Protein AF-A0A9D2B0M1-F1 (afdb_monomer_lite)

Organism: NCBI:txid2838452

Foldseek 3Di:
DDLVLVVVLVVVLVVPVVLVVLLVPADPDPCNLVSSQVSSVVVVRHDDSVSVVVVVVVVVVVVVVVVPPDD

Structure (mmCIF, N/CA/C/O backbone):
data_AF-A0A9D2B0M1-F1
#
_entry.id   AF-A0A9D2B0M1-F1
#
loop_
_atom_site.group_PDB
_atom_site.id
_atom_site.type_symbol
_atom_site.label_atom_id
_atom_site.label_alt_id
_atom_site.label_comp_id
_atom_site.label_asym_id
_atom_site.label_entity_id
_atom_site.label_seq_id
_atom_site.pdbx_PDB_ins_code
_atom_site.Cartn_x
_atom_site.Cartn_y
_atom_site.Cartn_z
_atom_site.occupancy
_atom_site.B_iso_or_equiv
_atom_site.auth_seq_id
_atom_site.auth_comp_id
_atom_site.auth_asym_id
_atom_site.auth_atom_id
_atom_site.pdbx_PDB_model_num
ATOM 1 N N . MET A 1 1 ? -2.500 9.022 -13.353 1.00 55.12 1 MET A N 1
ATOM 2 C CA . MET A 1 1 ? -2.201 8.687 -11.947 1.00 55.12 1 MET A CA 1
ATOM 3 C C . MET A 1 1 ? -0.776 9.140 -11.680 1.00 55.12 1 MET A C 1
ATOM 5 O O . MET A 1 1 ? -0.043 9.340 -12.645 1.00 55.12 1 MET A O 1
ATOM 9 N N . SER A 1 2 ? -0.462 9.498 -10.438 1.00 64.94 2 SER A N 1
ATOM 10 C CA . SER A 1 2 ? 0.719 10.303 -10.117 1.00 64.94 2 SER A CA 1
ATOM 11 C C . SER A 1 2 ? 1.607 9.559 -9.130 1.00 64.94 2 SER A C 1
ATOM 13 O O . SER A 1 2 ? 1.117 9.105 -8.100 1.00 64.94 2 SER A O 1
ATOM 15 N N . ILE A 1 3 ? 2.925 9.579 -9.364 1.00 77.50 3 ILE A N 1
ATOM 16 C CA . ILE A 1 3 ? 3.988 9.119 -8.439 1.00 77.50 3 ILE A CA 1
ATOM 17 C C . ILE A 1 3 ? 3.796 9.662 -7.004 1.00 77.50 3 ILE A C 1
ATOM 19 O O . ILE A 1 3 ? 4.237 9.061 -6.028 1.00 77.50 3 ILE A O 1
ATOM 23 N N . ALA A 1 4 ? 3.082 10.783 -6.864 1.00 85.62 4 ALA A N 1
ATOM 24 C CA . ALA A 1 4 ? 2.641 11.331 -5.589 1.00 85.62 4 ALA A CA 1
ATOM 25 C C . ALA A 1 4 ? 1.912 10.312 -4.692 1.00 85.62 4 ALA A C 1
ATOM 27 O O . ALA A 1 4 ? 2.214 10.275 -3.507 1.00 85.62 4 ALA A O 1
ATOM 28 N N . ALA A 1 5 ? 1.028 9.462 -5.230 1.00 88.50 5 ALA A N 1
ATOM 29 C CA . ALA A 1 5 ? 0.294 8.469 -4.438 1.00 88.50 5 ALA A CA 1
ATOM 30 C C . ALA A 1 5 ? 1.224 7.407 -3.830 1.00 88.50 5 ALA A C 1
ATOM 32 O O . ALA A 1 5 ? 1.021 6.982 -2.698 1.00 88.50 5 ALA A O 1
ATOM 33 N N . ILE A 1 6 ? 2.279 7.027 -4.557 1.00 89.62 6 ILE A N 1
ATOM 34 C CA . ILE A 1 6 ? 3.300 6.094 -4.067 1.00 89.62 6 ILE A CA 1
ATOM 35 C C . ILE A 1 6 ? 4.113 6.743 -2.946 1.00 89.62 6 ILE A C 1
ATOM 37 O O . ILE A 1 6 ? 4.326 6.137 -1.901 1.00 89.62 6 ILE A O 1
ATOM 41 N N . ASN A 1 7 ? 4.538 7.994 -3.136 1.00 88.88 7 ASN A N 1
ATOM 42 C CA . ASN A 1 7 ? 5.259 8.729 -2.098 1.00 88.88 7 ASN A CA 1
ATOM 43 C C . ASN A 1 7 ? 4.412 8.923 -0.836 1.00 88.88 7 ASN A C 1
ATOM 45 O O . ASN A 1 7 ? 4.937 8.820 0.268 1.00 88.88 7 ASN A O 1
ATOM 49 N N . ASP A 1 8 ? 3.120 9.206 -0.990 1.00 91.44 8 ASP A N 1
ATOM 50 C CA . ASP A 1 8 ? 2.201 9.392 0.131 1.00 91.44 8 ASP A CA 1
ATOM 51 C C . ASP A 1 8 ? 1.926 8.070 0.866 1.00 91.44 8 ASP A C 1
ATOM 53 O O . ASP A 1 8 ? 1.942 8.035 2.096 1.00 91.44 8 ASP A O 1
ATOM 57 N N . PHE A 1 9 ? 1.819 6.960 0.126 1.00 92.25 9 PHE A N 1
ATOM 58 C CA . PHE A 1 9 ? 1.772 5.609 0.687 1.00 92.25 9 PHE A CA 1
ATOM 59 C C . PHE A 1 9 ? 3.018 5.299 1.527 1.00 92.25 9 PHE A C 1
ATOM 61 O O . PHE A 1 9 ? 2.893 4.922 2.690 1.00 92.25 9 PHE A O 1
ATOM 68 N N . PHE A 1 10 ? 4.222 5.513 0.982 1.00 89.56 10 PHE A N 1
ATOM 69 C CA . PHE A 1 10 ? 5.467 5.248 1.711 1.00 89.56 10 PHE A CA 1
ATOM 70 C C . PHE A 1 10 ? 5.638 6.163 2.930 1.00 89.56 10 PHE A C 1
ATOM 72 O O . PHE A 1 10 ? 6.020 5.684 3.990 1.00 89.56 10 PHE A O 1
ATOM 79 N N . LYS A 1 11 ? 5.274 7.447 2.834 1.00 90.88 11 LYS A N 1
ATOM 80 C CA . LYS A 1 11 ? 5.228 8.359 3.996 1.00 90.88 11 LYS A CA 1
ATOM 81 C C . LYS A 1 11 ? 4.205 7.932 5.045 1.00 90.88 11 LYS A C 1
ATOM 83 O O . LYS A 1 11 ? 4.384 8.179 6.237 1.00 90.88 11 LYS A O 1
ATOM 88 N N . SER A 1 12 ? 3.115 7.312 4.607 1.00 92.00 12 SER A N 1
ATOM 89 C CA . SER A 1 12 ? 2.107 6.777 5.511 1.00 92.00 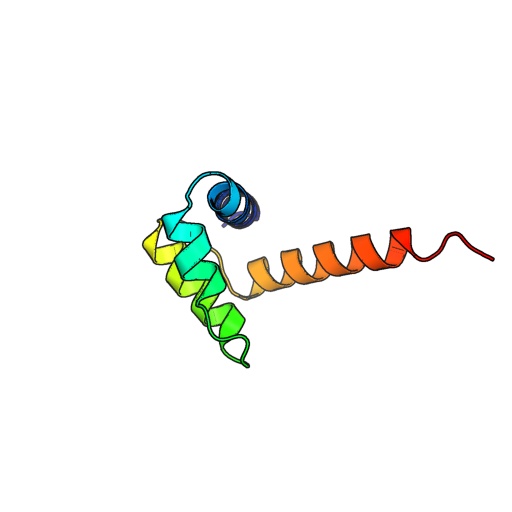12 SER A CA 1
ATOM 90 C C . SER A 1 12 ? 2.620 5.562 6.277 1.00 92.00 12 SER A C 1
ATOM 92 O O . SER A 1 12 ? 2.125 5.326 7.371 1.00 92.00 12 SER A O 1
ATOM 94 N N . LEU A 1 13 ? 3.642 4.842 5.794 1.00 91.56 13 LEU A N 1
ATOM 95 C CA . LEU A 1 13 ? 4.289 3.782 6.581 1.00 91.56 13 LEU A CA 1
ATOM 96 C C . LEU A 1 13 ? 4.923 4.349 7.861 1.00 91.56 13 LEU A C 1
ATOM 98 O O . LEU A 1 13 ? 4.753 3.773 8.928 1.00 91.56 13 LEU A O 1
ATOM 102 N N . ASP A 1 14 ? 5.580 5.509 7.789 1.00 89.31 14 ASP A N 1
ATOM 103 C CA . ASP A 1 14 ? 6.197 6.150 8.963 1.00 89.31 14 ASP A CA 1
ATOM 104 C C . ASP A 1 14 ? 5.174 6.695 9.972 1.00 89.31 14 ASP A C 1
ATOM 106 O O . ASP A 1 14 ? 5.462 6.816 11.162 1.00 89.31 14 ASP A O 1
ATOM 110 N N . THR A 1 15 ? 3.977 7.063 9.509 1.00 92.38 15 THR A N 1
ATOM 111 C CA . THR A 1 15 ? 2.958 7.721 10.347 1.00 92.38 15 THR A CA 1
ATOM 112 C C . THR A 1 15 ? 1.817 6.796 10.772 1.00 92.38 15 THR A C 1
ATOM 114 O O . THR A 1 15 ? 1.117 7.097 11.741 1.00 92.38 15 THR A O 1
ATOM 117 N N . ASN A 1 16 ? 1.628 5.662 10.095 1.00 92.75 16 ASN A N 1
ATOM 118 C CA . ASN A 1 16 ? 0.577 4.688 10.361 1.00 92.75 16 ASN A CA 1
ATOM 119 C C . ASN A 1 16 ? 1.177 3.309 10.665 1.00 92.75 16 ASN A C 1
ATOM 121 O O . ASN A 1 16 ? 1.431 2.501 9.773 1.00 92.75 16 ASN A O 1
ATOM 125 N N . GLU A 1 17 ? 1.312 3.008 11.958 1.00 93.25 17 GLU A N 1
ATOM 126 C CA . GLU A 1 17 ? 1.872 1.740 12.444 1.00 93.25 17 GLU A CA 1
ATOM 127 C C . GLU A 1 17 ? 1.089 0.506 11.958 1.00 93.25 17 GLU A C 1
ATOM 129 O O . GLU A 1 17 ? 1.668 -0.558 11.747 1.00 93.25 17 GLU A O 1
ATOM 134 N N . THR A 1 18 ? -0.228 0.626 11.753 1.00 93.88 18 THR A N 1
ATOM 135 C CA . THR A 1 18 ? -1.037 -0.499 11.248 1.00 93.88 18 THR A CA 1
ATOM 136 C C . THR A 1 18 ? -0.676 -0.802 9.800 1.00 93.88 18 THR A C 1
ATOM 138 O O . THR A 1 18 ? -0.437 -1.955 9.456 1.00 93.88 18 THR A O 1
ATOM 141 N N . LEU A 1 19 ? -0.582 0.241 8.972 1.00 92.31 19 LEU A N 1
ATOM 142 C CA . LEU A 1 19 ? -0.166 0.109 7.582 1.00 92.31 19 LEU A CA 1
ATOM 143 C C . LEU A 1 19 ? 1.265 -0.438 7.480 1.00 92.31 19 LEU A C 1
ATOM 145 O O . LEU A 1 19 ? 1.508 -1.330 6.673 1.00 92.31 19 LEU A O 1
ATOM 149 N N . ALA A 1 20 ? 2.189 0.054 8.313 1.00 93.19 20 ALA A N 1
ATOM 150 C CA . ALA A 1 20 ? 3.563 -0.443 8.370 1.00 93.19 20 ALA A CA 1
ATOM 151 C C . ALA A 1 20 ? 3.612 -1.943 8.678 1.00 93.19 20 ALA A C 1
ATOM 153 O O . ALA A 1 20 ? 4.225 -2.699 7.932 1.00 93.19 20 ALA A O 1
ATOM 154 N N . LYS A 1 21 ? 2.883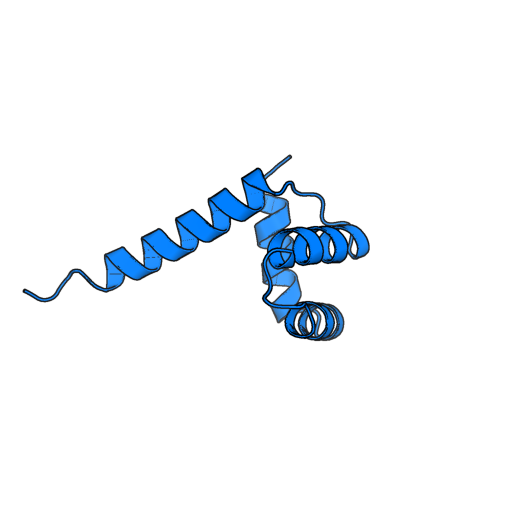 -2.397 9.705 1.00 93.75 21 LYS A N 1
ATOM 155 C CA . LYS A 1 21 ? 2.809 -3.820 10.067 1.00 93.75 21 LYS A CA 1
ATOM 156 C C . LYS A 1 21 ? 2.225 -4.681 8.952 1.00 93.75 21 LYS A C 1
ATOM 158 O O . LYS A 1 21 ? 2.734 -5.771 8.705 1.00 93.75 21 LYS A O 1
ATOM 163 N N . GLU A 1 22 ? 1.169 -4.219 8.281 1.00 93.19 22 GLU A N 1
ATOM 164 C CA . GLU A 1 22 ? 0.605 -4.945 7.136 1.00 93.19 22 GLU A CA 1
ATOM 165 C C . GLU A 1 22 ? 1.583 -4.987 5.956 1.00 93.19 22 GLU A C 1
ATOM 167 O O . GLU A 1 22 ? 1.685 -6.019 5.298 1.00 93.19 22 GLU A O 1
ATOM 172 N N . PHE A 1 23 ? 2.334 -3.908 5.721 1.00 91.81 23 PHE A N 1
ATOM 173 C CA . PHE A 1 23 ? 3.361 -3.827 4.682 1.00 91.81 23 PHE A CA 1
ATOM 174 C C . PHE A 1 23 ? 4.556 -4.750 4.962 1.00 91.81 23 PHE A C 1
ATOM 176 O O . PHE A 1 23 ? 5.023 -5.441 4.059 1.00 91.81 23 PHE A O 1
ATOM 183 N N . GLU A 1 24 ? 5.033 -4.801 6.205 1.00 90.38 24 GLU A N 1
ATOM 184 C CA . GLU A 1 24 ? 6.114 -5.695 6.643 1.00 90.38 24 GLU A CA 1
ATOM 185 C C . GLU A 1 24 ? 5.696 -7.170 6.642 1.00 90.38 24 GLU A C 1
ATOM 187 O O . GLU A 1 24 ? 6.531 -8.051 6.448 1.00 90.38 24 GLU A O 1
ATOM 192 N N . ALA A 1 25 ? 4.403 -7.449 6.829 1.00 92.62 25 ALA A N 1
ATOM 193 C CA . ALA A 1 25 ? 3.843 -8.795 6.749 1.00 92.62 25 ALA A CA 1
ATOM 194 C C . ALA A 1 25 ? 3.635 -9.288 5.304 1.00 92.62 25 ALA A C 1
ATOM 196 O O . ALA A 1 25 ? 3.235 -10.441 5.112 1.00 92.62 25 ALA A O 1
ATOM 197 N N . LEU A 1 26 ? 3.875 -8.448 4.288 1.00 90.69 26 LEU A N 1
ATOM 198 C CA . LEU A 1 26 ? 3.716 -8.852 2.894 1.00 90.69 26 LEU A CA 1
ATOM 199 C C . LEU A 1 26 ? 4.775 -9.891 2.488 1.00 90.69 26 LEU A C 1
ATOM 201 O O . LEU A 1 26 ? 5.951 -9.750 2.833 1.00 90.69 26 LEU A O 1
ATOM 205 N N . PRO A 1 27 ? 4.392 -10.909 1.698 1.00 87.31 27 PRO A N 1
ATOM 206 C CA . PRO A 1 27 ? 5.332 -11.907 1.204 1.00 87.31 27 PRO A CA 1
ATOM 207 C C . PRO A 1 27 ? 6.344 -11.260 0.253 1.00 87.31 27 PRO A C 1
ATOM 209 O O . PRO A 1 27 ? 5.963 -10.613 -0.722 1.00 87.31 27 PRO A O 1
ATOM 212 N N . THR A 1 28 ? 7.641 -11.458 0.495 1.00 83.00 28 THR A N 1
ATOM 213 C CA . THR A 1 28 ? 8.738 -10.938 -0.344 1.00 83.00 28 THR A CA 1
ATOM 214 C C . THR A 1 28 ? 9.013 -11.819 -1.570 1.00 83.00 28 THR A C 1
ATOM 216 O O . THR A 1 28 ? 10.163 -12.020 -1.960 1.00 83.00 28 THR A O 1
ATOM 219 N N . ASP A 1 29 ? 7.960 -12.378 -2.156 1.00 85.75 29 ASP A N 1
ATOM 220 C CA . ASP A 1 29 ? 8.013 -13.291 -3.296 1.00 85.75 29 ASP A CA 1
ATOM 221 C C . ASP A 1 29 ? 7.765 -12.548 -4.621 1.00 85.75 29 ASP A C 1
ATOM 223 O O . ASP A 1 29 ? 7.695 -11.317 -4.670 1.00 85.75 29 ASP A O 1
ATOM 227 N N . ALA A 1 30 ? 7.625 -13.289 -5.726 1.00 76.94 30 ALA A N 1
ATOM 228 C CA . ALA A 1 30 ? 7.348 -12.723 -7.052 1.00 76.94 30 ALA A CA 1
ATOM 229 C C . ALA A 1 30 ? 6.116 -11.791 -7.066 1.00 76.94 30 ALA A C 1
ATOM 231 O O . ALA A 1 30 ? 6.090 -10.808 -7.810 1.00 76.94 30 ALA A O 1
ATOM 232 N N . ASP A 1 31 ? 5.143 -12.059 -6.195 1.00 86.25 31 ASP A N 1
ATOM 233 C CA . ASP A 1 31 ? 3.906 -11.295 -6.053 1.00 86.25 31 ASP A CA 1
ATOM 234 C C . ASP A 1 31 ? 4.015 -10.089 -5.110 1.00 86.25 31 ASP A C 1
ATOM 236 O O . ASP A 1 31 ? 3.053 -9.332 -4.997 1.00 86.25 31 ASP A O 1
ATOM 240 N N . TYR A 1 32 ? 5.178 -9.833 -4.493 1.00 88.06 32 TYR A N 1
ATOM 241 C CA . TYR A 1 32 ? 5.370 -8.729 -3.542 1.00 88.06 32 TYR A CA 1
ATOM 242 C C . TYR A 1 32 ? 4.849 -7.393 -4.084 1.00 88.06 32 TYR A C 1
ATOM 244 O O . TYR A 1 32 ? 4.097 -6.687 -3.418 1.00 88.06 32 TYR A O 1
ATOM 252 N N . LYS A 1 33 ? 5.176 -7.059 -5.340 1.00 88.44 33 LYS A N 1
ATOM 253 C CA . LYS A 1 33 ? 4.721 -5.808 -5.969 1.00 88.44 33 LYS A CA 1
ATOM 254 C C . LYS A 1 33 ? 3.195 -5.739 -6.090 1.00 88.44 33 LYS A C 1
ATOM 256 O O . LYS A 1 33 ? 2.616 -4.669 -5.931 1.00 88.44 33 LYS A O 1
ATOM 261 N N . GLN A 1 34 ? 2.552 -6.868 -6.380 1.00 90.31 34 GLN A N 1
ATOM 262 C CA . GLN A 1 34 ? 1.100 -6.956 -6.489 1.00 90.31 34 GLN A CA 1
ATOM 263 C C . GLN A 1 34 ? 0.444 -6.850 -5.108 1.00 90.31 34 GLN A C 1
ATOM 265 O O . GLN A 1 34 ? -0.554 -6.143 -4.971 1.00 90.31 34 GLN A O 1
ATOM 270 N N . SER A 1 35 ? 1.037 -7.473 -4.087 1.00 92.38 35 SER A N 1
ATOM 271 C CA . SER A 1 35 ? 0.603 -7.365 -2.692 1.00 92.38 35 SER A CA 1
ATOM 272 C C . SER A 1 35 ? 0.728 -5.938 -2.150 1.00 92.38 35 SER A C 1
ATOM 274 O O . SER A 1 35 ? -0.178 -5.468 -1.469 1.00 92.38 35 SER A O 1
ATOM 276 N N . VAL A 1 36 ? 1.793 -5.210 -2.504 1.00 91.50 36 VAL A N 1
ATOM 277 C CA . VAL A 1 36 ? 1.957 -3.789 -2.144 1.00 91.50 36 VAL A CA 1
ATOM 278 C C . VAL A 1 36 ? 0.847 -2.934 -2.755 1.00 91.50 36 VAL A C 1
ATOM 280 O O . VAL A 1 36 ? 0.317 -2.053 -2.085 1.00 91.50 36 VAL A O 1
ATOM 283 N N . ILE A 1 37 ? 0.460 -3.200 -4.004 1.00 91.81 37 ILE A N 1
ATOM 284 C CA . ILE A 1 37 ? -0.629 -2.469 -4.671 1.00 91.81 37 ILE A CA 1
ATOM 285 C C . ILE A 1 37 ? -1.982 -2.781 -4.039 1.00 91.81 37 ILE A C 1
ATOM 287 O O . ILE A 1 37 ? -2.804 -1.881 -3.885 1.00 91.81 37 ILE A O 1
ATOM 291 N N . ASP A 1 38 ? -2.231 -4.040 -3.687 1.00 92.50 38 ASP A N 1
ATOM 292 C CA . ASP A 1 38 ? -3.477 -4.435 -3.029 1.00 92.50 38 ASP A CA 1
ATOM 293 C C . ASP A 1 38 ? -3.610 -3.769 -1.651 1.00 92.50 38 ASP A C 1
ATOM 295 O O . ASP A 1 38 ? -4.635 -3.156 -1.337 1.00 92.50 38 ASP A O 1
ATOM 299 N N . LEU A 1 39 ? -2.514 -3.763 -0.885 1.00 92.69 39 LEU A N 1
ATOM 300 C CA . LEU A 1 39 ? -2.434 -3.052 0.385 1.00 92.69 39 LEU A CA 1
ATOM 301 C C . LEU A 1 39 ? -2.640 -1.545 0.199 1.00 92.69 39 LEU A C 1
ATOM 303 O O . LEU A 1 39 ? -3.442 -0.943 0.904 1.00 92.69 39 LEU A O 1
ATOM 307 N N . ALA A 1 40 ? -1.974 -0.924 -0.770 1.00 92.25 40 ALA A N 1
ATOM 308 C CA . ALA A 1 40 ? -2.148 0.493 -1.064 1.00 92.25 40 ALA A CA 1
ATOM 309 C C . ALA A 1 40 ? -3.612 0.844 -1.371 1.00 92.25 40 ALA A C 1
ATOM 311 O O . ALA A 1 40 ? -4.160 1.781 -0.781 1.00 92.25 40 ALA A O 1
ATOM 312 N N . LYS A 1 41 ? -4.287 0.035 -2.197 1.00 92.25 41 LYS A N 1
ATOM 313 C CA . LYS A 1 41 ? -5.709 0.215 -2.524 1.00 92.25 41 LYS A CA 1
ATOM 314 C C . LYS A 1 41 ? -6.606 0.157 -1.293 1.00 92.25 41 LYS A C 1
ATOM 316 O O . LYS A 1 41 ? -7.522 0.970 -1.180 1.00 92.25 41 LYS A O 1
ATOM 321 N N . LYS A 1 42 ? -6.329 -0.745 -0.345 1.00 93.00 42 LYS A N 1
ATOM 322 C CA . LYS A 1 42 ? -7.058 -0.844 0.935 1.00 93.00 42 LYS A CA 1
ATOM 323 C C . LYS A 1 42 ? -7.031 0.472 1.724 1.00 93.00 42 LYS A C 1
ATOM 325 O O . LYS A 1 42 ? -7.992 0.795 2.418 1.00 93.00 42 LYS A O 1
ATOM 330 N N . TYR A 1 43 ? -5.959 1.246 1.577 1.00 91.69 43 TYR A N 1
ATOM 331 C CA . TYR A 1 43 ? -5.757 2.535 2.237 1.00 91.69 43 TYR A CA 1
ATOM 332 C C . TYR A 1 43 ? -6.090 3.745 1.345 1.00 91.69 43 TYR A C 1
ATOM 334 O O . TYR A 1 43 ? -5.755 4.868 1.704 1.00 91.69 43 TYR A O 1
ATOM 342 N N . ASN A 1 44 ? -6.818 3.549 0.237 1.00 91.62 44 ASN A N 1
ATOM 343 C CA . ASN A 1 44 ? -7.183 4.584 -0.746 1.00 91.62 44 ASN A CA 1
ATOM 344 C C . ASN A 1 44 ? -5.989 5.181 -1.516 1.00 91.62 44 ASN A C 1
ATOM 346 O O . ASN A 1 44 ? -6.091 6.273 -2.075 1.00 91.62 44 ASN A O 1
ATOM 350 N N . PHE A 1 45 ? -4.869 4.461 -1.591 1.00 91.38 45 PHE A N 1
ATOM 351 C CA . PHE A 1 45 ? -3.763 4.797 -2.481 1.00 91.38 45 PHE A CA 1
ATOM 352 C C . PHE A 1 45 ? -3.893 4.011 -3.787 1.00 91.38 45 PHE A C 1
ATOM 354 O O . PHE A 1 45 ? -3.887 2.781 -3.797 1.00 91.38 45 PHE A O 1
ATOM 361 N N . GLU A 1 46 ? -3.990 4.721 -4.908 1.00 90.44 46 GLU A N 1
ATOM 362 C CA . GLU A 1 46 ? -4.121 4.113 -6.233 1.00 90.44 46 GLU A CA 1
ATOM 363 C C . GLU A 1 46 ? -2.875 4.380 -7.078 1.00 90.44 46 GLU A C 1
ATOM 365 O O . GLU A 1 46 ? -2.587 5.518 -7.454 1.00 90.44 46 GLU A O 1
ATOM 370 N N . PHE A 1 47 ? -2.142 3.312 -7.389 1.00 90.69 47 PHE A N 1
ATOM 371 C CA . PHE A 1 47 ? -1.016 3.324 -8.318 1.00 90.69 47 PHE A CA 1
ATOM 372 C C . PHE A 1 47 ? -0.849 1.964 -8.999 1.00 90.69 47 PHE A C 1
ATOM 374 O O . PHE A 1 47 ? -1.341 0.932 -8.531 1.00 90.69 47 PHE A O 1
ATOM 381 N N . THR A 1 48 ? -0.168 1.967 -10.138 1.00 90.38 48 THR A N 1
ATOM 382 C CA . THR A 1 48 ? 0.065 0.779 -10.965 1.00 90.38 48 THR A CA 1
ATOM 383 C C . THR A 1 48 ? 1.400 0.093 -10.656 1.00 90.38 48 THR A C 1
ATOM 385 O O . THR A 1 48 ? 2.298 0.671 -10.042 1.00 90.38 48 THR A O 1
ATOM 388 N N . LEU A 1 49 ? 1.550 -1.156 -11.123 1.00 89.44 49 LEU A N 1
ATOM 389 C CA . LEU A 1 49 ? 2.820 -1.898 -11.072 1.00 89.44 49 LEU A CA 1
ATOM 390 C C . LEU A 1 49 ? 3.961 -1.152 -11.762 1.00 89.44 49 LEU A C 1
ATOM 392 O O . LEU A 1 49 ? 5.087 -1.186 -11.268 1.00 89.44 49 LEU A O 1
ATOM 396 N N . ASP A 1 50 ? 3.665 -0.496 -12.884 1.00 88.75 50 ASP A N 1
ATOM 397 C CA . ASP A 1 50 ? 4.642 0.278 -13.645 1.00 88.75 50 ASP A CA 1
ATOM 398 C C . ASP A 1 50 ? 5.158 1.462 -12.820 1.00 88.75 50 ASP A C 1
ATOM 400 O O . ASP A 1 50 ? 6.361 1.580 -12.602 1.00 88.75 50 ASP A O 1
ATOM 404 N N . GLU A 1 51 ? 4.253 2.247 -12.229 1.00 88.75 51 GLU A N 1
ATOM 405 C CA . GLU A 1 51 ? 4.624 3.384 -11.382 1.00 88.75 51 GLU A CA 1
ATOM 406 C C . GLU A 1 51 ? 5.429 2.943 -10.146 1.00 88.75 51 GLU A C 1
ATOM 408 O O . GLU A 1 51 ? 6.453 3.551 -9.821 1.00 88.75 51 GLU A O 1
ATOM 413 N N . LEU A 1 52 ? 5.017 1.857 -9.478 1.00 88.56 52 LEU A N 1
ATOM 414 C CA . LEU A 1 52 ? 5.761 1.288 -8.349 1.00 88.56 52 LEU A CA 1
ATOM 415 C C . LEU A 1 52 ? 7.167 0.850 -8.782 1.00 88.56 52 LEU A C 1
ATOM 417 O O . LEU A 1 52 ? 8.150 1.108 -8.085 1.00 88.56 52 LEU A O 1
ATOM 421 N N . GLN A 1 53 ? 7.285 0.217 -9.948 1.00 87.56 53 GLN A N 1
ATOM 422 C CA . GLN A 1 53 ? 8.566 -0.202 -10.504 1.00 87.56 53 GLN A CA 1
ATOM 423 C C . GLN A 1 53 ? 9.465 0.988 -10.851 1.00 87.56 53 GLN A C 1
ATOM 425 O O . GLN A 1 53 ? 10.665 0.923 -10.579 1.00 87.56 53 GLN A O 1
ATOM 430 N N . THR A 1 54 ? 8.917 2.076 -11.390 1.00 87.38 54 THR A N 1
ATOM 431 C CA . THR A 1 54 ? 9.660 3.316 -11.640 1.00 87.38 54 THR A CA 1
ATOM 432 C C . THR A 1 54 ? 10.252 3.870 -10.350 1.00 87.38 54 THR A C 1
ATOM 434 O O . THR A 1 54 ? 11.435 4.204 -10.328 1.00 87.38 54 THR A O 1
ATOM 437 N N . VAL A 1 55 ? 9.476 3.914 -9.263 1.00 84.50 55 VAL A N 1
ATOM 438 C CA . VAL A 1 55 ? 9.952 4.412 -7.961 1.00 84.50 55 VAL A CA 1
ATOM 439 C C . VAL A 1 55 ? 11.011 3.492 -7.360 1.00 84.50 55 VAL A C 1
ATOM 441 O O . VAL A 1 55 ? 12.040 3.977 -6.900 1.00 84.50 55 VAL A O 1
ATOM 444 N N . ILE A 1 56 ? 10.821 2.171 -7.412 1.00 83.25 56 ILE A N 1
ATOM 445 C CA . ILE A 1 56 ? 11.819 1.203 -6.929 1.00 83.25 56 ILE A CA 1
ATOM 446 C C . ILE A 1 56 ? 13.126 1.321 -7.725 1.00 83.25 56 ILE A C 1
ATOM 448 O O . ILE A 1 56 ? 14.209 1.316 -7.138 1.00 83.25 56 ILE A O 1
ATOM 452 N N . ASN A 1 57 ? 13.043 1.441 -9.052 1.00 83.06 57 ASN A N 1
ATOM 453 C CA . ASN A 1 57 ? 14.218 1.617 -9.904 1.00 83.06 57 ASN A CA 1
ATOM 454 C C . ASN A 1 57 ? 14.914 2.954 -9.629 1.00 83.06 57 ASN A C 1
ATOM 456 O O . ASN A 1 57 ? 16.136 2.978 -9.511 1.00 83.06 57 ASN A O 1
ATOM 460 N N . ALA A 1 58 ? 14.157 4.040 -9.459 1.00 80.00 58 ALA A N 1
ATOM 461 C CA . ALA A 1 58 ? 14.706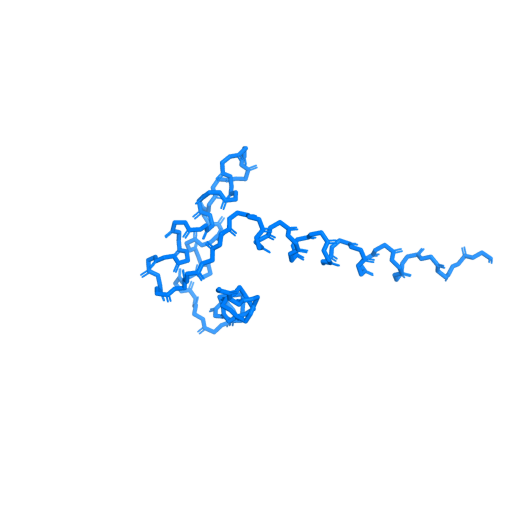 5.337 -9.076 1.00 80.00 58 ALA A CA 1
ATOM 462 C C . ALA A 1 58 ? 15.397 5.271 -7.703 1.00 80.00 58 ALA A C 1
ATOM 464 O O . ALA A 1 58 ? 16.526 5.729 -7.567 1.00 80.00 58 ALA A O 1
ATOM 465 N N . ALA A 1 59 ? 14.781 4.626 -6.709 1.00 73.25 59 ALA A N 1
ATOM 466 C CA . ALA A 1 59 ? 15.356 4.439 -5.377 1.00 73.25 59 ALA A CA 1
ATOM 467 C C . ALA A 1 59 ? 16.653 3.608 -5.396 1.00 73.25 59 ALA A C 1
ATOM 469 O O . ALA A 1 59 ? 17.595 3.919 -4.666 1.00 73.25 59 ALA A O 1
ATOM 470 N N . LYS A 1 60 ? 16.735 2.576 -6.246 1.00 72.06 60 LYS A N 1
ATOM 471 C CA . LYS A 1 60 ? 17.977 1.813 -6.468 1.00 72.06 60 LYS A CA 1
ATOM 472 C C . LYS A 1 60 ? 19.074 2.672 -7.096 1.00 72.06 60 LYS A C 1
ATOM 474 O O . LYS A 1 60 ? 20.203 2.649 -6.618 1.00 72.06 60 LYS A O 1
ATOM 479 N N . HIS A 1 61 ? 18.724 3.469 -8.102 1.00 61.03 61 HIS A N 1
ATOM 480 C CA . HIS A 1 61 ? 19.677 4.303 -8.831 1.00 61.03 61 HIS A CA 1
ATOM 481 C C . HIS A 1 61 ? 20.291 5.417 -7.962 1.00 61.03 61 HIS A C 1
ATOM 483 O O . HIS A 1 61 ? 21.404 5.862 -8.228 1.00 61.03 61 HIS A O 1
ATOM 489 N N . ILE A 1 62 ? 19.595 5.857 -6.908 1.00 59.03 62 ILE A N 1
ATOM 490 C CA . ILE A 1 62 ? 20.140 6.812 -5.930 1.00 59.03 62 ILE A CA 1
ATOM 491 C C . ILE A 1 62 ? 21.181 6.122 -5.030 1.00 59.03 62 ILE A C 1
ATOM 493 O O . ILE A 1 62 ? 22.266 6.663 -4.832 1.00 59.03 62 ILE A O 1
ATOM 497 N N . LYS A 1 63 ? 20.913 4.888 -4.570 1.00 51.81 63 LYS A N 1
ATOM 498 C CA . LYS A 1 63 ? 21.861 4.116 -3.743 1.00 51.81 63 LYS A CA 1
ATOM 499 C C . LYS A 1 63 ? 23.155 3.736 -4.471 1.00 51.81 63 LYS A C 1
ATOM 501 O O . LYS A 1 63 ? 24.190 3.621 -3.823 1.00 51.81 63 LYS A O 1
ATOM 506 N N . GLU A 1 64 ? 23.118 3.526 -5.786 1.00 52.56 64 GLU A N 1
ATOM 507 C CA . GLU A 1 64 ? 24.324 3.196 -6.567 1.00 52.56 64 GLU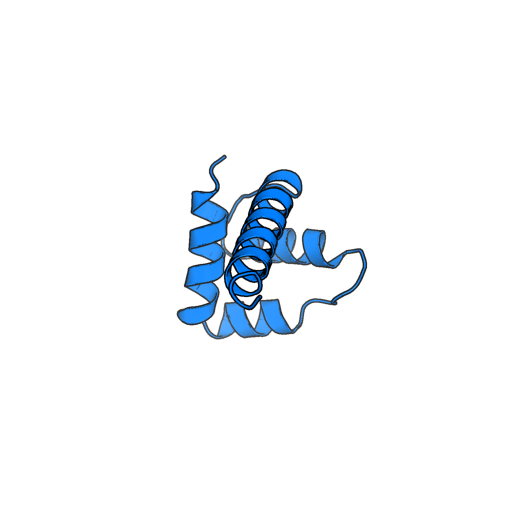 A CA 1
ATOM 508 C C . GLU A 1 64 ? 25.213 4.420 -6.849 1.00 52.56 64 GLU A C 1
ATOM 510 O O .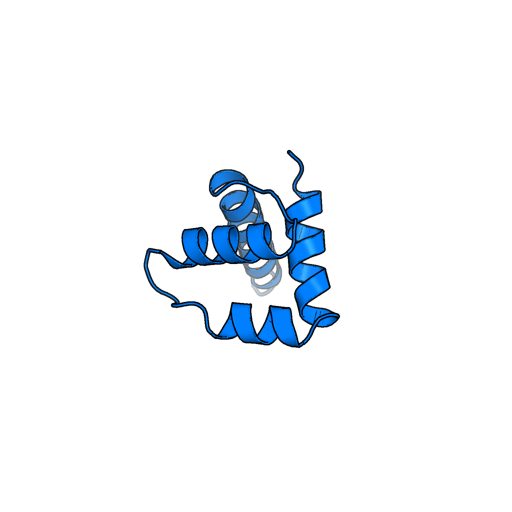 GLU A 1 64 ? 26.440 4.298 -6.899 1.00 52.56 64 GLU A O 1
ATOM 515 N N . THR A 1 65 ? 24.626 5.616 -6.955 1.00 48.91 65 THR A N 1
ATOM 516 C CA . THR A 1 65 ? 25.389 6.860 -7.144 1.00 48.91 65 THR A CA 1
ATOM 517 C C . THR A 1 65 ? 26.109 7.302 -5.867 1.00 48.91 65 THR A C 1
ATOM 519 O O . THR A 1 65 ? 27.228 7.796 -5.954 1.00 48.91 65 THR A O 1
ATOM 522 N N . GLU A 1 66 ? 25.552 7.056 -4.677 1.00 49.75 66 GLU A N 1
ATOM 523 C CA . GLU A 1 66 ? 26.239 7.354 -3.403 1.00 49.75 66 GLU A CA 1
ATOM 524 C C . GLU A 1 66 ? 27.374 6.360 -3.069 1.00 49.75 66 GLU A C 1
ATOM 526 O O . GLU A 1 66 ? 28.166 6.598 -2.160 1.00 49.75 66 GLU A O 1
ATOM 531 N N . GLY A 1 67 ? 27.495 5.257 -3.819 1.00 47.00 67 GLY A N 1
ATOM 532 C CA . GLY A 1 67 ? 28.585 4.279 -3.701 1.00 47.00 67 GLY A CA 1
ATOM 533 C C . GLY A 1 67 ? 29.739 4.471 -4.692 1.00 47.00 67 GLY A C 1
ATOM 534 O O . GLY A 1 67 ? 30.707 3.713 -4.640 1.00 47.00 67 GLY A O 1
ATOM 535 N N . SER A 1 68 ? 29.656 5.456 -5.593 1.00 49.09 68 SER A N 1
ATOM 536 C CA . SER A 1 68 ? 30.630 5.663 -6.677 1.00 49.09 68 SER A CA 1
ATOM 537 C C . SER A 1 68 ? 31.419 6.972 -6.539 1.00 49.09 68 SER A C 1
ATOM 539 O O . SER A 1 68 ? 31.755 7.599 -7.533 1.00 49.09 68 SER A O 1
ATOM 541 N N . GLU A 1 69 ? 31.768 7.374 -5.316 1.00 49.22 69 GLU A N 1
ATOM 542 C CA . GLU A 1 69 ? 32.847 8.340 -5.051 1.00 49.22 69 GLU A CA 1
ATOM 543 C C . GLU A 1 69 ? 33.847 7.727 -4.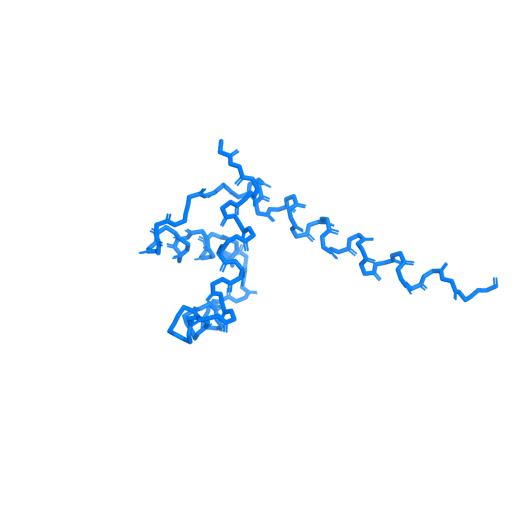064 1.00 49.22 69 GLU A C 1
ATOM 545 O O . GLU A 1 69 ? 33.927 8.083 -2.892 1.00 49.22 69 GLU A O 1
ATOM 550 N N . SER A 1 70 ? 34.596 6.729 -4.531 1.00 51.72 70 SER A N 1
ATOM 551 C CA . SER A 1 70 ? 35.850 6.285 -3.912 1.00 51.72 70 SER A CA 1
ATOM 552 C C . SER A 1 70 ? 36.677 5.510 -4.936 1.00 51.72 70 SER A C 1
ATOM 554 O O . SER A 1 70 ? 36.766 4.282 -4.881 1.00 51.72 70 SER A O 1
ATOM 556 N N . LYS A 1 71 ? 37.287 6.224 -5.887 1.00 39.81 71 LYS A N 1
ATOM 557 C CA . LYS A 1 71 ? 38.575 5.811 -6.450 1.00 39.81 71 LYS A CA 1
ATOM 558 C C . LYS A 1 71 ? 39.373 6.993 -6.973 1.00 39.81 71 LYS A C 1
ATOM 560 O O . LYS A 1 71 ? 38.783 7.809 -7.708 1.00 39.81 71 LYS A O 1
#

InterPro domains:
  IPR012903 Nif11 domain [PF07862] (1-52)

Sequence (71 aa):
MSIAAINDFFKSLDTNETLAKEFEALPTDADYKQSVIDLAKKYNFEFTLDELQTVINAAKHIKETEGSESK

pLDDT: mean 82.18, std 15.05, range [39.81, 93.88]

Radius of gyration: 13.69 Å; chains: 1; bounding box: 46×25×26 Å

Secondary structure (DSSP, 8-state):
--HHHHHHHHHHHHH-HHHHHHHHTS--STTHHHHHHHHHHHTT----HHHHHHHHHHHHHHHHHTT----